Protein AF-A0AAE5IPT1-F1 (afdb_monomer_lite)

Organism: Rhodococcus hoagii (NCBI:txid43767)

Structure (mmCIF, N/CA/C/O backbone):
data_AF-A0AAE5IPT1-F1
#
_entry.id   AF-A0AAE5IPT1-F1
#
loop_
_atom_site.group_PDB
_atom_site.id
_atom_site.type_symbol
_atom_site.label_atom_id
_atom_site.label_alt_id
_atom_site.label_comp_id
_atom_site.label_asym_id
_atom_site.label_entity_id
_atom_site.label_seq_id
_atom_site.pdbx_PDB_ins_code
_atom_site.Cartn_x
_atom_site.Cartn_y
_atom_site.Cartn_z
_atom_site.occupancy
_atom_site.B_iso_or_equiv
_atom_site.auth_seq_id
_atom_site.auth_comp_id
_atom_site.auth_asym_id
_atom_site.auth_atom_id
_atom_site.pdbx_PDB_model_num
ATOM 1 N N . MET A 1 1 ? -2.359 -9.444 67.324 1.00 37.66 1 MET A N 1
ATOM 2 C CA . MET A 1 1 ? -1.789 -9.431 65.962 1.00 37.66 1 MET A CA 1
ATOM 3 C C . MET A 1 1 ? -2.883 -8.996 65.005 1.00 37.66 1 MET A C 1
ATOM 5 O O . MET A 1 1 ? -3.822 -9.753 64.815 1.00 37.66 1 MET A O 1
ATOM 9 N N . ALA A 1 2 ? -2.818 -7.769 64.492 1.00 40.09 2 ALA A N 1
ATOM 10 C CA . ALA A 1 2 ? -3.736 -7.277 63.467 1.00 40.09 2 ALA A CA 1
ATOM 11 C C . ALA A 1 2 ? -2.979 -7.278 62.135 1.00 40.09 2 ALA A C 1
ATOM 13 O O . ALA A 1 2 ? -1.934 -6.637 62.032 1.00 40.09 2 ALA A O 1
ATOM 14 N N . VAL A 1 3 ? -3.458 -8.043 61.156 1.00 41.62 3 VAL A N 1
ATOM 15 C CA . VAL A 1 3 ? -2.887 -8.067 59.805 1.00 41.62 3 VAL A CA 1
ATOM 16 C C . VAL A 1 3 ? -3.661 -7.055 58.967 1.00 41.62 3 VAL A C 1
ATOM 18 O O . VAL A 1 3 ? -4.857 -7.216 58.740 1.00 41.62 3 VAL A O 1
ATOM 21 N N . LEU A 1 4 ? -2.976 -5.990 58.553 1.00 50.88 4 LEU A N 1
ATOM 22 C CA . LEU A 1 4 ? -3.446 -5.033 57.554 1.00 50.88 4 LEU A CA 1
ATOM 23 C C . LEU A 1 4 ? -3.399 -5.706 56.177 1.00 50.88 4 LEU A C 1
ATOM 25 O O . LEU A 1 4 ? -2.324 -6.045 55.688 1.00 50.88 4 LEU A O 1
ATOM 29 N N . GLY A 1 5 ? -4.563 -5.912 55.563 1.00 43.94 5 GLY A N 1
ATOM 30 C CA . GLY A 1 5 ? -4.666 -6.350 54.173 1.00 43.94 5 GLY A CA 1
ATOM 31 C C . GLY A 1 5 ? -4.463 -5.168 53.228 1.00 43.94 5 GLY A C 1
ATOM 32 O O . GLY A 1 5 ? -5.273 -4.244 53.214 1.00 43.94 5 GLY A O 1
ATOM 33 N N . ALA A 1 6 ? -3.388 -5.195 52.442 1.00 57.03 6 ALA A N 1
ATOM 34 C CA . ALA A 1 6 ? -3.183 -4.278 51.328 1.00 57.03 6 ALA A CA 1
ATOM 35 C C . ALA A 1 6 ? -3.984 -4.780 50.115 1.00 57.03 6 ALA A C 1
ATOM 37 O O . ALA A 1 6 ? -3.631 -5.787 49.504 1.00 57.03 6 ALA A O 1
ATOM 38 N N . GLY A 1 7 ? -5.083 -4.099 49.786 1.00 50.75 7 GLY A N 1
ATOM 39 C CA . GLY A 1 7 ? -5.805 -4.312 48.534 1.00 50.75 7 GLY A CA 1
ATOM 40 C C . GLY A 1 7 ? -5.072 -3.618 47.389 1.00 50.75 7 GLY A C 1
ATOM 41 O O . GLY A 1 7 ? -4.941 -2.395 47.393 1.00 50.75 7 GLY A O 1
ATOM 42 N N . ALA A 1 8 ? -4.581 -4.389 46.419 1.00 58.44 8 ALA A N 1
ATOM 43 C CA . ALA A 1 8 ? -4.071 -3.842 45.171 1.00 58.44 8 ALA A CA 1
ATOM 44 C C . ALA A 1 8 ? -5.254 -3.360 44.318 1.00 58.44 8 ALA A C 1
ATOM 46 O O . ALA A 1 8 ? -6.136 -4.142 43.969 1.00 58.44 8 ALA A O 1
ATOM 47 N N . LEU A 1 9 ? -5.276 -2.067 43.995 1.00 55.19 9 LEU A N 1
ATOM 48 C CA . LEU A 1 9 ? -6.173 -1.511 42.987 1.00 55.19 9 LEU A CA 1
ATOM 49 C C . LEU A 1 9 ? -5.665 -1.962 41.615 1.00 55.19 9 LEU A C 1
ATOM 51 O O . LEU A 1 9 ? -4.715 -1.395 41.077 1.00 55.19 9 LEU A O 1
ATOM 55 N N . THR A 1 10 ? -6.275 -3.003 41.055 1.00 66.00 10 THR A N 1
ATOM 56 C CA . THR A 1 10 ? -6.118 -3.336 39.639 1.00 66.00 10 THR A CA 1
ATOM 57 C C . THR A 1 10 ? -6.789 -2.225 38.833 1.00 66.00 10 THR A C 1
ATOM 59 O O . THR A 1 10 ? -8.012 -2.166 38.741 1.00 66.00 10 THR A O 1
ATOM 62 N N . GLY A 1 11 ? -5.998 -1.286 38.317 1.00 55.78 11 GLY A N 1
ATOM 63 C CA . GLY A 1 11 ? -6.494 -0.257 37.409 1.00 55.78 11 GLY A CA 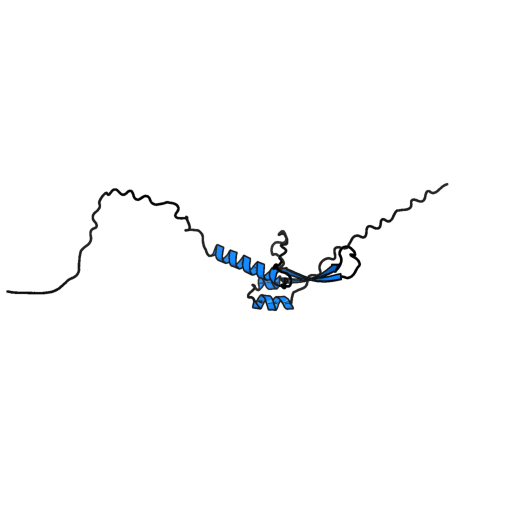1
ATOM 64 C C . GLY A 1 11 ? -6.914 -0.872 36.073 1.00 55.78 11 GLY A C 1
ATOM 65 O O . GLY A 1 11 ? -6.157 -1.647 35.489 1.00 55.78 11 GLY A O 1
ATOM 66 N N . CYS A 1 12 ? -8.096 -0.497 35.576 1.00 56.56 12 CYS A N 1
ATOM 67 C CA . CYS A 1 12 ? -8.508 -0.699 34.186 1.00 56.56 12 CYS A CA 1
ATOM 68 C C . CYS A 1 12 ? -7.655 0.191 33.272 1.00 56.56 12 CYS A C 1
ATOM 70 O O . CYS A 1 12 ? -8.068 1.271 32.865 1.00 56.56 12 CYS A O 1
ATOM 72 N N . GLY A 1 13 ? -6.432 -0.243 32.996 1.00 54.59 13 GLY A N 1
ATOM 73 C CA . GLY A 1 13 ? -5.627 0.245 31.886 1.00 54.59 13 GLY A CA 1
ATOM 74 C C . GLY A 1 13 ? -5.494 -0.891 30.890 1.00 54.59 13 GLY A C 1
ATOM 75 O O . GLY A 1 13 ? -4.504 -1.617 30.926 1.00 54.59 13 GLY A O 1
ATOM 76 N N . GLY A 1 14 ? -6.516 -1.096 30.058 1.00 49.47 14 GLY A N 1
ATOM 77 C CA . GLY A 1 14 ? -6.402 -1.995 28.917 1.00 49.47 14 GLY A CA 1
ATOM 78 C C . GLY A 1 14 ? -5.331 -1.441 27.988 1.00 49.47 14 GLY A C 1
ATOM 79 O O . GLY A 1 14 ? -5.520 -0.394 27.375 1.00 49.47 14 GLY A O 1
ATOM 80 N N . ALA A 1 15 ? -4.179 -2.103 27.922 1.00 55.97 15 ALA A N 1
ATOM 81 C CA . ALA A 1 15 ? -3.250 -1.866 26.835 1.00 55.97 15 ALA A CA 1
ATOM 82 C C . ALA A 1 15 ? -3.955 -2.330 25.558 1.00 55.97 15 ALA A C 1
ATOM 84 O O . ALA A 1 15 ? -4.258 -3.516 25.429 1.00 55.97 15 ALA A O 1
ATOM 85 N N . VAL A 1 16 ? -4.235 -1.408 24.634 1.00 54.09 16 VAL A N 1
ATOM 86 C CA . VAL A 1 16 ? -4.580 -1.813 23.272 1.00 54.09 16 VAL A CA 1
ATOM 87 C C . VAL A 1 16 ? -3.345 -2.535 22.743 1.00 54.09 16 VAL A C 1
ATOM 89 O O . VAL A 1 16 ? -2.255 -1.958 22.677 1.00 54.09 16 VAL A O 1
ATOM 92 N N . ALA A 1 17 ? -3.462 -3.834 22.483 1.00 51.34 17 ALA A N 1
ATOM 93 C CA . ALA A 1 17 ? -2.416 -4.532 21.766 1.00 51.34 17 ALA A CA 1
ATOM 94 C C . ALA A 1 17 ? -2.331 -3.854 20.396 1.00 51.34 17 ALA A C 1
ATOM 96 O O . ALA A 1 17 ? -3.307 -3.829 19.651 1.00 51.34 17 ALA A O 1
ATOM 97 N N . ALA A 1 18 ? -1.193 -3.233 20.088 1.00 56.06 18 ALA A N 1
ATOM 98 C CA . ALA A 1 18 ? -0.905 -2.872 18.714 1.00 56.06 18 ALA A CA 1
ATOM 99 C C . ALA A 1 18 ? -0.692 -4.194 17.979 1.00 56.06 18 ALA A C 1
ATOM 101 O O . ALA A 1 18 ? 0.407 -4.756 18.013 1.00 56.06 18 ALA A O 1
ATOM 102 N N . ASP A 1 19 ? -1.766 -4.730 17.402 1.00 62.66 19 ASP A N 1
ATOM 103 C CA . ASP A 1 19 ? -1.674 -5.929 16.592 1.00 62.66 19 ASP A CA 1
ATOM 104 C C . ASP A 1 19 ? -0.647 -5.675 15.497 1.00 62.66 19 ASP A C 1
ATOM 106 O O . ASP A 1 19 ? -0.683 -4.694 14.746 1.00 62.66 19 ASP A O 1
ATOM 110 N N . THR A 1 20 ? 0.363 -6.537 15.478 1.00 80.88 20 THR A N 1
ATOM 111 C CA . THR A 1 20 ? 1.405 -6.449 14.470 1.00 80.88 20 THR A CA 1
ATOM 112 C C . THR A 1 20 ? 0.755 -6.787 13.137 1.00 80.88 20 THR A C 1
ATOM 114 O O . THR A 1 20 ? 0.257 -7.894 12.953 1.00 80.88 20 THR A O 1
ATOM 117 N N . VAL A 1 21 ? 0.748 -5.828 12.211 1.00 92.19 21 VAL A N 1
ATOM 118 C CA . VAL A 1 21 ? 0.136 -5.990 10.887 1.00 92.19 21 VAL A CA 1
ATOM 119 C C . VAL A 1 21 ? 0.701 -7.235 10.191 1.00 92.19 21 VAL A C 1
ATOM 121 O O . VAL A 1 21 ? 1.914 -7.350 9.987 1.00 92.19 21 VAL A O 1
ATOM 124 N N . ALA A 1 22 ? -0.180 -8.166 9.822 1.00 94.25 22 ALA A N 1
ATOM 125 C CA . ALA A 1 22 ? 0.183 -9.453 9.237 1.00 94.25 22 ALA A CA 1
ATOM 126 C C . ALA A 1 22 ? 0.426 -9.340 7.721 1.00 94.25 22 ALA A C 1
ATOM 128 O O . ALA A 1 22 ? -0.452 -9.610 6.905 1.00 94.25 22 ALA A O 1
ATOM 129 N N . TRP A 1 23 ? 1.641 -8.953 7.337 1.00 95.44 23 TRP A N 1
ATOM 130 C CA . TRP A 1 23 ? 2.031 -8.771 5.935 1.00 95.44 23 TRP A CA 1
ATOM 131 C C . TRP A 1 23 ? 2.207 -10.086 5.171 1.00 95.44 23 TRP A C 1
ATOM 133 O O . TRP A 1 23 ? 2.935 -10.968 5.620 1.00 95.44 23 TRP A O 1
ATOM 143 N N . GLN A 1 24 ? 1.620 -10.168 3.977 1.00 95.94 24 GLN A N 1
ATOM 144 C CA . GLN A 1 24 ? 1.684 -11.308 3.056 1.00 95.94 24 GLN A CA 1
ATOM 145 C C . GLN A 1 24 ? 2.057 -10.847 1.634 1.00 95.94 24 GLN A C 1
ATOM 147 O O . GLN A 1 24 ? 1.942 -9.657 1.333 1.00 95.94 24 GLN A O 1
ATOM 152 N N . PRO A 1 25 ? 2.486 -11.742 0.726 1.00 95.56 25 PRO A N 1
ATOM 153 C CA . PRO A 1 25 ? 2.628 -11.409 -0.694 1.00 95.56 25 PRO A CA 1
ATOM 154 C C . PRO A 1 25 ? 1.300 -10.949 -1.327 1.00 95.56 25 PRO A C 1
ATOM 156 O O . PRO A 1 25 ? 0.245 -11.515 -1.041 1.00 95.56 25 PRO A O 1
ATOM 159 N N . CYS A 1 26 ? 1.340 -9.950 -2.216 1.00 94.00 26 CYS A N 1
ATOM 160 C CA . CYS A 1 26 ? 0.149 -9.446 -2.917 1.00 94.00 26 CYS A CA 1
ATOM 161 C C . CYS A 1 26 ? -0.094 -10.158 -4.262 1.00 94.00 26 CYS A C 1
ATOM 163 O O . CYS A 1 26 ? 0.272 -9.620 -5.305 1.00 94.00 26 CYS A O 1
ATOM 165 N N . ALA A 1 27 ? -0.712 -11.340 -4.287 1.00 87.38 27 ALA A N 1
ATOM 166 C CA . ALA A 1 27 ? -0.902 -12.068 -5.551 1.00 87.38 27 ALA A CA 1
ATOM 167 C C . ALA A 1 27 ? -1.794 -11.322 -6.571 1.00 87.38 27 ALA A C 1
ATOM 169 O O . ALA A 1 27 ? -1.479 -11.288 -7.759 1.00 87.38 27 ALA A O 1
ATOM 170 N N . ASP A 1 28 ? -2.883 -10.701 -6.110 1.00 87.88 28 ASP A N 1
ATOM 171 C CA . ASP A 1 28 ? -3.833 -9.950 -6.942 1.00 87.88 28 ASP A CA 1
ATOM 172 C C . ASP A 1 28 ? -3.226 -8.645 -7.478 1.00 87.88 28 ASP A C 1
ATOM 174 O O . ASP A 1 28 ? -3.329 -8.330 -8.664 1.00 87.88 28 ASP A O 1
ATOM 178 N N . LEU A 1 29 ? -2.556 -7.898 -6.601 1.00 94.38 29 LEU A N 1
ATOM 179 C CA . LEU A 1 29 ? -2.001 -6.594 -6.932 1.00 94.38 29 LEU A CA 1
ATOM 180 C C . LEU A 1 29 ? -0.716 -6.706 -7.756 1.00 94.38 29 LEU A C 1
ATOM 182 O O . LEU A 1 29 ? -0.480 -5.837 -8.590 1.00 94.38 29 LEU A O 1
ATOM 186 N N . ALA A 1 30 ? 0.097 -7.750 -7.546 1.00 94.50 30 ALA A N 1
ATOM 187 C CA . ALA A 1 30 ? 1.347 -7.962 -8.277 1.00 94.50 30 ALA A CA 1
ATOM 188 C C . ALA A 1 30 ? 1.109 -8.024 -9.790 1.00 94.50 30 ALA A C 1
ATOM 190 O O . ALA A 1 30 ? 1.729 -7.264 -10.526 1.00 94.50 30 ALA A O 1
ATOM 191 N N . ALA A 1 31 ? 0.155 -8.846 -10.241 1.00 92.75 31 ALA A N 1
ATOM 192 C CA . ALA A 1 31 ? -0.191 -8.946 -11.659 1.00 92.75 31 ALA A CA 1
ATOM 193 C C . ALA A 1 31 ? -0.631 -7.589 -12.236 1.00 92.75 31 ALA A C 1
ATOM 195 O O . ALA A 1 31 ? -0.126 -7.158 -13.270 1.00 92.75 31 ALA A O 1
ATOM 196 N N . TYR A 1 32 ? -1.502 -6.874 -11.516 1.00 93.06 32 TYR A N 1
ATOM 197 C CA . TYR A 1 32 ? -1.981 -5.558 -11.934 1.00 93.06 32 TYR A CA 1
ATOM 198 C C . TYR A 1 32 ? -0.845 -4.536 -12.093 1.00 93.06 32 TYR A C 1
ATOM 200 O O . TYR A 1 32 ? -0.783 -3.828 -13.097 1.00 93.06 32 TYR A O 1
ATOM 208 N N . VAL A 1 33 ? 0.077 -4.445 -11.129 1.00 94.44 33 VAL A N 1
ATOM 209 C CA . VAL A 1 33 ? 1.172 -3.465 -11.217 1.00 94.44 33 VAL A CA 1
ATOM 210 C C . VAL A 1 33 ? 2.237 -3.864 -12.241 1.00 94.44 33 VAL A C 1
ATOM 212 O O . VAL A 1 33 ? 2.856 -2.980 -12.835 1.00 94.44 33 VAL A O 1
ATOM 215 N N . THR A 1 34 ? 2.424 -5.162 -12.498 1.00 94.12 34 THR A N 1
ATOM 216 C CA . THR A 1 34 ? 3.267 -5.650 -13.598 1.00 94.12 34 THR A CA 1
ATOM 217 C C . THR A 1 34 ? 2.715 -5.200 -14.950 1.00 94.12 34 THR A C 1
ATOM 219 O O . THR A 1 34 ? 3.481 -4.681 -15.763 1.00 94.12 34 THR A O 1
ATOM 222 N N . ASP A 1 35 ? 1.400 -5.292 -15.170 1.00 92.50 35 ASP A N 1
ATOM 223 C CA . ASP A 1 35 ? 0.756 -4.816 -16.406 1.00 92.50 35 ASP A CA 1
ATOM 224 C C . ASP A 1 35 ? 0.904 -3.296 -16.600 1.00 92.50 35 ASP A C 1
ATOM 226 O O . ASP A 1 35 ? 0.989 -2.806 -17.728 1.00 92.50 35 ASP A O 1
ATOM 230 N N . LEU A 1 36 ? 1.008 -2.537 -15.504 1.00 89.62 36 LEU A N 1
ATOM 231 C CA . LEU A 1 36 ? 1.311 -1.100 -15.520 1.00 89.62 36 LEU A CA 1
ATOM 232 C C . LEU A 1 36 ? 2.801 -0.780 -15.754 1.00 89.62 36 LEU A C 1
ATOM 234 O O . LEU A 1 36 ? 3.183 0.393 -15.768 1.00 89.62 36 LEU A O 1
ATOM 238 N N . GLY A 1 37 ? 3.650 -1.794 -15.936 1.00 92.25 37 GLY A N 1
ATOM 239 C CA . GLY A 1 37 ? 5.078 -1.637 -16.208 1.00 92.25 37 GLY A CA 1
ATOM 240 C C . GLY A 1 37 ? 5.923 -1.319 -14.973 1.00 92.25 37 GLY A C 1
ATOM 241 O O . GLY A 1 37 ? 6.994 -0.721 -15.103 1.00 92.25 37 GLY A O 1
ATOM 242 N N . VAL A 1 38 ? 5.458 -1.676 -13.772 1.00 94.31 38 VAL A N 1
ATOM 243 C CA . VAL A 1 38 ? 6.285 -1.590 -12.561 1.00 94.31 38 VAL A CA 1
ATOM 244 C C . VAL A 1 38 ? 7.423 -2.615 -12.633 1.00 94.31 38 VAL A C 1
ATOM 246 O O . VAL A 1 38 ? 7.228 -3.757 -13.035 1.00 94.31 38 VAL A O 1
ATOM 249 N N . ASP A 1 39 ? 8.621 -2.184 -12.233 1.00 93.38 39 ASP A N 1
ATOM 250 C CA . ASP A 1 39 ? 9.837 -3.003 -12.196 1.00 93.38 39 ASP A CA 1
ATOM 251 C C . ASP A 1 39 ? 9.665 -4.265 -11.331 1.00 93.38 39 ASP A C 1
ATOM 253 O O . ASP A 1 39 ? 9.157 -4.187 -10.212 1.00 93.38 39 ASP A O 1
ATOM 257 N N . GLU A 1 40 ? 10.130 -5.415 -11.822 1.00 93.19 40 GLU A N 1
ATOM 258 C CA . GLU A 1 40 ? 10.002 -6.717 -11.149 1.00 93.19 40 GLU A CA 1
ATOM 259 C C . GLU A 1 40 ? 10.575 -6.700 -9.721 1.00 93.19 40 GLU A C 1
ATOM 261 O O . GLU A 1 40 ? 9.922 -7.157 -8.787 1.00 93.19 40 GLU A O 1
ATOM 266 N N . GLY A 1 41 ? 11.713 -6.034 -9.493 1.00 93.50 41 GLY A N 1
ATOM 267 C CA . GLY A 1 41 ? 12.306 -5.920 -8.157 1.00 93.50 41 GLY A CA 1
ATOM 268 C C . GLY A 1 41 ? 11.509 -5.029 -7.191 1.00 93.50 41 GLY A C 1
ATOM 269 O O . GLY A 1 41 ? 11.765 -5.019 -5.980 1.00 93.50 41 GLY A O 1
ATOM 270 N N . VAL A 1 42 ? 10.555 -4.239 -7.691 1.00 94.88 42 VAL A N 1
ATOM 271 C CA . VAL A 1 42 ? 9.543 -3.549 -6.874 1.00 94.88 42 VAL A CA 1
ATOM 272 C C . VAL A 1 42 ? 8.380 -4.492 -6.574 1.00 94.88 42 VAL A C 1
ATOM 274 O O . VAL A 1 42 ? 7.916 -4.513 -5.433 1.00 94.88 42 VAL A O 1
ATOM 277 N N . VAL A 1 43 ? 7.950 -5.287 -7.556 1.00 95.75 43 VAL A N 1
ATOM 278 C CA . VAL A 1 43 ? 6.875 -6.282 -7.407 1.00 95.75 43 VAL A CA 1
ATOM 279 C C . VAL A 1 43 ? 7.252 -7.366 -6.392 1.00 95.75 43 VAL A C 1
ATOM 281 O O . VAL A 1 43 ? 6.459 -7.653 -5.501 1.00 95.75 43 VAL A O 1
ATOM 284 N N . ASP A 1 44 ? 8.485 -7.872 -6.417 1.00 95.50 44 ASP A N 1
ATOM 285 C CA . ASP A 1 44 ? 8.973 -8.903 -5.483 1.00 95.50 44 ASP A CA 1
ATOM 286 C C . ASP A 1 44 ? 8.953 -8.470 -4.009 1.00 95.50 44 ASP A C 1
ATOM 288 O O . ASP A 1 44 ? 8.903 -9.291 -3.092 1.00 95.50 44 ASP A O 1
ATOM 292 N N . ARG A 1 45 ? 9.007 -7.158 -3.760 1.00 95.50 45 ARG A N 1
ATOM 293 C CA . ARG A 1 45 ? 8.984 -6.565 -2.413 1.00 95.50 45 ARG A CA 1
ATOM 294 C C . ARG A 1 45 ? 7.608 -6.035 -2.024 1.00 95.50 45 ARG A C 1
ATOM 296 O O . ARG A 1 45 ? 7.478 -5.430 -0.954 1.00 95.50 45 ARG A O 1
ATOM 303 N N . LEU A 1 46 ? 6.607 -6.220 -2.882 1.00 97.31 46 LEU A N 1
ATOM 304 C CA . LEU A 1 46 ? 5.238 -5.791 -2.653 1.00 97.31 46 LEU A CA 1
ATOM 305 C C . LEU A 1 46 ? 4.553 -6.734 -1.656 1.00 97.31 46 LEU A C 1
ATOM 307 O O . LEU A 1 46 ? 4.457 -7.943 -1.862 1.00 97.31 46 LEU A O 1
ATOM 311 N N . GLN A 1 47 ? 4.064 -6.161 -0.563 1.00 97.38 47 GLN A N 1
ATOM 312 C CA . GLN A 1 47 ? 3.360 -6.868 0.498 1.00 97.38 47 GLN A CA 1
ATOM 313 C C . GLN A 1 47 ? 2.010 -6.220 0.767 1.00 97.38 47 GLN A C 1
ATOM 315 O O . GLN A 1 47 ? 1.876 -4.999 0.691 1.00 97.38 47 GLN A O 1
ATOM 320 N N . CYS A 1 48 ? 1.028 -7.043 1.110 1.00 97.12 48 CYS A N 1
ATOM 321 C CA . CYS A 1 48 ? -0.342 -6.660 1.408 1.00 97.12 48 CYS A CA 1
ATOM 322 C C . CYS A 1 48 ? -0.690 -7.082 2.826 1.00 97.12 48 CYS A C 1
ATOM 324 O O . CYS A 1 48 ? -0.127 -8.040 3.357 1.00 97.12 48 CYS A O 1
ATOM 326 N N . ALA A 1 49 ? -1.621 -6.363 3.429 1.00 96.06 49 ALA A N 1
ATOM 327 C CA . ALA A 1 49 ? -2.208 -6.721 4.706 1.00 96.06 49 ALA A CA 1
ATOM 328 C C . ALA A 1 49 ? -3.624 -6.157 4.797 1.00 96.06 49 ALA A C 1
ATOM 330 O O . ALA A 1 49 ? -3.988 -5.259 4.036 1.00 96.06 49 ALA A O 1
ATOM 331 N N . SER A 1 50 ? -4.371 -6.650 5.773 1.00 94.94 50 SER A N 1
ATOM 332 C CA . SER A 1 50 ? -5.645 -6.082 6.193 1.00 94.94 50 SER A CA 1
ATOM 333 C C . SER A 1 50 ? -5.536 -5.652 7.652 1.00 94.94 50 SER A C 1
ATOM 335 O O . SER A 1 50 ? -4.841 -6.301 8.439 1.00 94.94 50 SER A O 1
ATOM 337 N N . VAL A 1 51 ? -6.173 -4.536 7.996 1.00 94.75 51 VAL A N 1
ATOM 338 C CA . VAL A 1 51 ? -6.242 -4.019 9.369 1.00 94.75 51 VAL A CA 1
ATOM 339 C C . VAL A 1 51 ? -7.677 -3.635 9.676 1.00 94.75 51 VAL A C 1
ATOM 341 O O . VAL A 1 51 ? -8.261 -2.830 8.953 1.00 94.75 51 VAL A O 1
ATOM 344 N N . ASP A 1 52 ? -8.217 -4.171 10.763 1.00 95.25 52 ASP A N 1
ATOM 345 C CA . ASP A 1 52 ? -9.514 -3.755 11.278 1.00 95.25 52 ASP A CA 1
ATOM 346 C C . ASP A 1 52 ? -9.379 -2.446 12.053 1.00 95.25 52 ASP A C 1
ATOM 348 O O . ASP A 1 52 ? -8.517 -2.295 12.921 1.00 95.25 52 ASP A O 1
ATOM 352 N N . VAL A 1 53 ? -10.247 -1.491 11.739 1.00 95.38 53 VAL A N 1
ATOM 353 C CA . VAL A 1 53 ? -10.358 -0.221 12.462 1.00 95.38 53 VAL A CA 1
ATOM 354 C C . VAL A 1 53 ? -11.797 -0.012 12.912 1.00 95.38 53 VAL A C 1
ATOM 356 O O . VAL A 1 53 ? -12.719 -0.455 12.219 1.00 95.38 53 VAL A O 1
ATOM 359 N N . PRO A 1 54 ? -12.032 0.660 14.048 1.00 96.38 54 PRO A N 1
ATOM 360 C CA . PRO A 1 54 ? -13.387 0.961 14.473 1.00 96.38 54 PRO A CA 1
ATOM 361 C C . PRO A 1 54 ? -14.066 1.876 13.449 1.00 96.38 54 PRO A C 1
ATOM 363 O O . PRO A 1 54 ? -13.475 2.824 12.927 1.00 96.38 54 PRO A O 1
ATOM 366 N N . LEU A 1 55 ? -15.327 1.572 13.153 1.00 97.19 55 LEU A N 1
ATOM 367 C CA . LEU A 1 55 ? -16.181 2.417 12.325 1.00 97.19 55 LEU A CA 1
ATOM 368 C C . LEU A 1 55 ? -16.494 3.738 13.039 1.00 97.19 55 LEU A C 1
ATOM 370 O O . LEU A 1 55 ? -16.610 4.775 12.388 1.00 97.19 55 LEU A O 1
ATOM 374 N N . ASP A 1 56 ? -16.639 3.677 14.363 1.00 97.12 56 ASP A N 1
ATOM 375 C CA . ASP A 1 56 ? -16.829 4.818 15.249 1.00 97.12 56 ASP A CA 1
ATOM 376 C C . ASP A 1 56 ? -15.694 4.845 16.277 1.00 97.12 56 ASP A C 1
ATOM 378 O O . ASP A 1 56 ? -15.565 3.942 17.096 1.00 97.12 56 ASP A O 1
ATOM 382 N N . TYR A 1 57 ? -14.847 5.869 16.222 1.00 95.00 57 TYR A N 1
ATOM 383 C CA . TYR A 1 57 ? -13.702 5.983 17.127 1.00 95.00 57 TYR A CA 1
ATOM 384 C C . TYR A 1 57 ? -14.099 6.398 18.554 1.00 95.00 57 TYR A C 1
ATOM 386 O O . TYR A 1 57 ? -13.282 6.221 19.460 1.00 95.00 57 TYR A O 1
ATOM 394 N N . ASP A 1 58 ? -15.320 6.908 18.766 1.00 97.56 58 ASP A N 1
ATOM 395 C CA . ASP A 1 58 ? -15.856 7.178 20.108 1.00 97.56 58 ASP A CA 1
ATOM 396 C C . ASP A 1 58 ? -16.344 5.884 20.799 1.00 97.56 58 ASP A C 1
ATOM 398 O O . ASP A 1 58 ? -16.446 5.842 22.027 1.00 97.56 58 ASP A O 1
ATOM 402 N N . ASP A 1 59 ? -16.583 4.816 20.025 1.00 96.25 59 ASP A N 1
ATOM 403 C CA . ASP A 1 59 ? -16.901 3.458 20.490 1.00 96.25 59 ASP A CA 1
ATOM 404 C C . ASP A 1 59 ? -15.914 2.427 19.891 1.00 96.25 59 ASP A C 1
ATOM 406 O O . ASP A 1 59 ? -16.256 1.681 18.966 1.00 96.25 59 ASP A O 1
ATOM 410 N N . PRO A 1 60 ? -14.661 2.370 20.388 1.00 94.38 60 PRO A N 1
ATOM 411 C CA . PRO A 1 60 ? -13.597 1.561 19.789 1.00 94.38 60 PRO A CA 1
ATOM 412 C C . PRO A 1 60 ? -13.827 0.045 19.886 1.00 94.38 60 PRO A C 1
ATOM 414 O O . PRO A 1 60 ? -13.172 -0.709 19.169 1.00 94.38 60 PRO A O 1
ATOM 417 N N . GLU A 1 61 ? -14.738 -0.406 20.755 1.00 95.19 61 GLU A N 1
ATOM 418 C CA . GLU A 1 61 ? -15.147 -1.814 20.878 1.00 95.19 61 GLU A CA 1
ATOM 419 C C . GLU A 1 61 ? -16.370 -2.156 20.004 1.00 95.19 61 GLU A C 1
ATOM 421 O O . GLU A 1 61 ? -16.830 -3.301 19.985 1.00 95.19 61 GLU A O 1
ATOM 426 N N . GLY A 1 62 ? -16.906 -1.168 19.280 1.00 95.38 62 GLY A N 1
ATOM 427 C CA . GLY A 1 62 ? -18.060 -1.302 18.405 1.00 95.38 62 GLY A CA 1
ATOM 428 C C . GLY A 1 62 ? -17.757 -2.017 17.083 1.00 95.38 62 GLY A C 1
ATOM 429 O O . GLY A 1 62 ? -16.883 -2.874 16.957 1.00 95.38 62 GLY A O 1
ATOM 430 N N . ARG A 1 63 ? -18.529 -1.687 16.040 1.00 97.12 63 ARG A N 1
ATOM 431 C CA . ARG A 1 63 ? -18.340 -2.292 14.708 1.00 97.12 63 ARG A CA 1
ATOM 432 C C . ARG A 1 63 ? -17.010 -1.857 14.101 1.00 97.12 63 ARG A C 1
ATOM 434 O O . ARG A 1 63 ? -16.692 -0.673 14.134 1.00 97.12 63 ARG A O 1
ATOM 441 N N . THR A 1 64 ? -16.315 -2.776 13.442 1.00 97.38 64 THR A N 1
ATOM 442 C CA . THR A 1 64 ? -15.094 -2.489 12.685 1.00 97.38 64 THR A CA 1
ATOM 443 C C . THR A 1 64 ? -15.334 -2.493 11.176 1.00 97.38 64 THR A C 1
ATOM 445 O O . THR A 1 64 ? -16.333 -3.022 10.675 1.00 97.38 64 THR A O 1
ATOM 448 N N . ILE A 1 65 ? -14.411 -1.870 10.450 1.00 96.62 65 ILE A N 1
ATOM 449 C CA . ILE A 1 65 ? -14.245 -1.984 9.002 1.00 96.62 65 ILE A CA 1
ATOM 450 C C . ILE A 1 65 ? -12.821 -2.441 8.697 1.00 96.62 65 ILE A C 1
ATOM 452 O O . ILE A 1 65 ? -11.885 -2.074 9.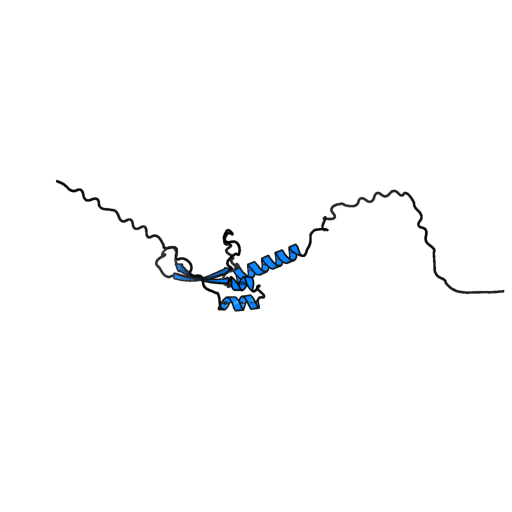405 1.00 96.62 65 ILE A O 1
ATOM 456 N N . GLU A 1 66 ? -12.658 -3.190 7.611 1.00 95.31 66 GLU A N 1
ATOM 457 C CA . GLU A 1 66 ? -11.346 -3.649 7.165 1.00 95.31 66 GLU A CA 1
ATOM 458 C C . GLU A 1 66 ? -10.708 -2.621 6.217 1.00 95.31 66 GLU A C 1
ATOM 460 O O . GLU A 1 66 ? -11.308 -2.206 5.219 1.00 95.31 66 GLU A O 1
ATOM 465 N N . LEU A 1 67 ? -9.468 -2.226 6.505 1.00 94.50 67 LEU A N 1
ATOM 466 C CA . LEU A 1 67 ? -8.626 -1.433 5.616 1.00 94.50 67 LEU A CA 1
ATOM 467 C C . LEU A 1 67 ? -7.611 -2.334 4.912 1.00 94.50 67 LEU A C 1
ATOM 469 O O . LEU A 1 67 ? -6.732 -2.916 5.550 1.00 94.50 67 LEU A O 1
ATOM 473 N N . ALA A 1 68 ? -7.684 -2.385 3.583 1.00 95.38 68 ALA A N 1
ATOM 474 C CA . ALA A 1 68 ? -6.683 -3.052 2.762 1.00 95.38 68 ALA A CA 1
ATOM 475 C C . ALA A 1 68 ? -5.441 -2.162 2.594 1.00 95.38 68 ALA A C 1
ATOM 477 O O . ALA A 1 68 ? -5.515 -1.047 2.071 1.00 95.38 68 ALA A O 1
ATOM 478 N N . LEU A 1 69 ? -4.285 -2.678 2.999 1.00 95.69 69 LEU A N 1
ATOM 479 C CA . LEU A 1 69 ? -2.994 -2.005 2.931 1.00 95.69 69 LEU A CA 1
ATOM 480 C C . LEU A 1 69 ? -2.074 -2.694 1.926 1.00 95.69 69 LEU A C 1
ATOM 482 O O . LEU A 1 69 ? -2.108 -3.912 1.742 1.00 95.69 69 LEU A O 1
ATOM 486 N N . SER A 1 70 ? -1.184 -1.909 1.331 1.00 97.00 70 SER A N 1
ATOM 487 C CA . SER A 1 70 ? -0.037 -2.406 0.582 1.00 97.00 70 SER A CA 1
ATOM 488 C C . SER A 1 70 ? 1.214 -1.608 0.942 1.00 97.00 70 SER A C 1
ATOM 490 O O . SER A 1 70 ? 1.150 -0.440 1.335 1.00 97.00 70 SER A O 1
ATOM 492 N N . ARG A 1 71 ? 2.377 -2.239 0.806 1.00 96.44 71 ARG A N 1
ATOM 493 C CA . ARG A 1 71 ? 3.679 -1.584 0.931 1.00 96.44 71 ARG A CA 1
ATOM 494 C C . ARG A 1 71 ? 4.687 -2.227 0.002 1.00 96.44 71 ARG A C 1
ATOM 496 O O . ARG A 1 71 ? 4.608 -3.417 -0.275 1.00 96.44 71 ARG A O 1
ATOM 503 N N . VAL A 1 72 ? 5.693 -1.460 -0.390 1.00 96.62 72 VAL A N 1
ATOM 504 C CA . VAL A 1 72 ? 6.925 -2.015 -0.950 1.00 96.62 72 VAL A CA 1
ATOM 505 C C . VAL A 1 72 ? 7.994 -1.901 0.123 1.00 96.62 72 VAL A C 1
ATOM 507 O O . VAL A 1 72 ? 8.289 -0.799 0.587 1.00 96.62 72 VAL A O 1
ATOM 510 N N . VAL A 1 73 ? 8.560 -3.031 0.540 1.00 96.00 73 VAL A N 1
ATOM 511 C CA . VAL A 1 73 ? 9.594 -3.044 1.583 1.00 96.00 73 VAL A CA 1
ATOM 512 C C . VAL A 1 73 ? 10.837 -2.316 1.072 1.00 96.00 73 VAL A C 1
ATOM 514 O O . VAL A 1 73 ? 11.388 -2.672 0.030 1.00 96.00 73 VAL A O 1
ATOM 517 N N . GLY A 1 74 ? 11.268 -1.273 1.785 1.00 93.00 74 GLY A N 1
ATOM 518 C CA . GLY A 1 74 ? 12.465 -0.502 1.448 1.00 93.00 74 GLY A CA 1
ATOM 519 C C . GLY A 1 74 ? 13.732 -1.362 1.449 1.00 93.00 74 GLY A C 1
ATOM 520 O O . GLY A 1 74 ? 13.803 -2.386 2.119 1.00 93.00 74 GLY A O 1
ATOM 521 N N . THR A 1 75 ? 14.743 -0.953 0.683 1.00 91.56 75 THR A N 1
ATOM 522 C CA . THR A 1 75 ? 16.054 -1.629 0.681 1.00 91.56 75 THR A CA 1
ATOM 523 C C . THR A 1 75 ? 16.936 -1.212 1.855 1.00 91.56 75 THR A C 1
ATOM 525 O O . THR A 1 75 ? 17.855 -1.939 2.212 1.00 91.56 75 THR A O 1
ATOM 528 N N . ASP A 1 76 ? 16.679 -0.034 2.426 1.00 93.94 76 ASP A N 1
ATOM 529 C CA . ASP A 1 76 ? 17.356 0.472 3.616 1.00 93.94 76 ASP A CA 1
ATOM 530 C C . ASP A 1 76 ? 16.417 0.331 4.825 1.00 93.94 76 ASP A C 1
ATOM 532 O O . ASP A 1 76 ? 15.393 1.020 4.871 1.00 93.94 76 ASP A O 1
ATOM 536 N N . PRO A 1 77 ? 16.727 -0.545 5.798 1.00 89.06 77 PRO A N 1
ATOM 537 C CA . PRO A 1 77 ? 15.895 -0.732 6.983 1.00 89.06 77 PRO A CA 1
ATOM 538 C C . PRO A 1 77 ? 15.893 0.482 7.925 1.00 89.06 77 PRO A C 1
ATOM 540 O O . PRO A 1 77 ? 15.029 0.555 8.795 1.00 89.06 77 PRO A O 1
ATOM 543 N N . ALA A 1 78 ? 16.832 1.425 7.778 1.00 94.38 78 ALA A N 1
ATOM 544 C CA . ALA A 1 78 ? 16.868 2.660 8.562 1.00 94.38 78 ALA A CA 1
ATOM 545 C C . ALA A 1 78 ? 16.015 3.788 7.952 1.00 94.38 78 ALA A C 1
ATOM 547 O O . ALA A 1 78 ? 15.796 4.813 8.602 1.00 94.38 78 ALA A O 1
ATOM 548 N N . ALA A 1 79 ? 15.534 3.627 6.715 1.00 93.31 79 ALA A N 1
ATOM 549 C CA . ALA A 1 79 ? 14.726 4.642 6.057 1.00 93.31 79 ALA A CA 1
ATOM 550 C C . ALA A 1 79 ? 13.329 4.761 6.703 1.00 93.31 79 ALA A C 1
ATOM 552 O O . ALA A 1 79 ? 12.716 3.749 7.057 1.00 93.31 79 ALA A O 1
ATOM 553 N N . PRO A 1 80 ? 12.778 5.985 6.827 1.00 92.69 80 PRO A N 1
ATOM 554 C CA . PRO A 1 80 ? 11.429 6.173 7.341 1.00 92.69 80 PRO A CA 1
ATOM 555 C C . PRO A 1 80 ? 10.382 5.609 6.373 1.00 92.69 80 PRO A C 1
ATOM 557 O O . PRO A 1 80 ? 10.582 5.558 5.158 1.00 92.69 80 PRO A O 1
ATOM 560 N N . THR A 1 81 ? 9.221 5.236 6.912 1.00 93.19 81 THR A N 1
ATOM 561 C CA . THR A 1 81 ? 8.067 4.850 6.091 1.00 93.19 81 THR A CA 1
ATOM 562 C C . THR A 1 81 ? 7.406 6.092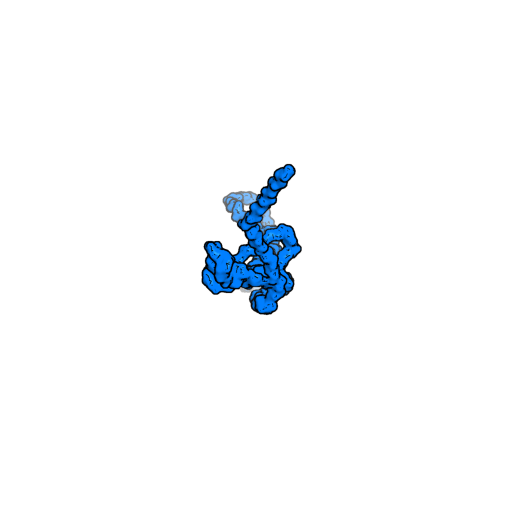 5.504 1.00 93.19 81 THR A C 1
ATOM 564 O O . THR A 1 81 ? 7.111 7.044 6.224 1.00 93.19 81 THR A O 1
ATOM 567 N N . LEU A 1 82 ? 7.136 6.065 4.199 1.00 93.88 82 LEU A N 1
ATOM 568 C CA . LEU A 1 82 ? 6.330 7.072 3.519 1.00 93.88 82 LEU A CA 1
ATOM 569 C C . LEU A 1 82 ? 4.943 6.499 3.239 1.00 93.88 82 LEU A C 1
ATOM 571 O O . LEU A 1 82 ? 4.811 5.528 2.495 1.00 93.88 82 LEU A O 1
ATOM 575 N N . PHE A 1 83 ? 3.919 7.128 3.808 1.00 94.31 83 PHE A N 1
ATOM 576 C CA . PHE A 1 83 ? 2.537 6.837 3.459 1.00 94.31 83 PHE A CA 1
ATOM 577 C C . PHE A 1 83 ? 2.113 7.695 2.268 1.00 94.31 83 PHE A C 1
ATOM 579 O O . PHE A 1 83 ? 2.398 8.893 2.225 1.00 94.31 83 PHE A O 1
ATOM 586 N N . VAL A 1 84 ? 1.433 7.082 1.304 1.00 94.06 84 VAL A N 1
ATOM 587 C CA . VAL A 1 84 ? 0.933 7.757 0.105 1.00 94.06 84 VAL A CA 1
ATOM 588 C C . VAL A 1 84 ? -0.572 7.559 0.002 1.00 94.06 84 VAL A C 1
ATOM 590 O O . VAL A 1 84 ? -1.094 6.502 0.340 1.00 94.06 84 VAL A O 1
ATOM 593 N N . ASN A 1 85 ? -1.267 8.593 -0.457 1.00 93.00 85 ASN A N 1
ATOM 594 C CA . ASN A 1 85 ? -2.699 8.569 -0.715 1.00 93.00 85 ASN A CA 1
ATOM 595 C C . ASN A 1 85 ? -2.926 9.212 -2.091 1.00 93.00 85 ASN A C 1
ATOM 597 O O . ASN A 1 85 ? -2.446 10.335 -2.284 1.00 93.00 85 ASN A O 1
ATOM 601 N N . PRO A 1 86 ? -3.629 8.550 -3.035 1.00 90.81 86 PRO A N 1
ATOM 602 C CA . PRO A 1 86 ? -3.853 9.088 -4.382 1.00 90.81 86 PRO A CA 1
ATOM 603 C C . PRO A 1 86 ? -4.611 10.416 -4.381 1.00 90.81 86 PRO A C 1
ATOM 605 O O . PRO A 1 86 ? -4.584 11.140 -5.376 1.00 90.81 86 PRO A O 1
ATOM 608 N N . GLY A 1 87 ? -5.239 10.762 -3.254 1.00 89.44 87 GLY A N 1
ATOM 609 C CA . GLY A 1 87 ? -6.148 11.888 -3.160 1.00 89.44 87 GLY A CA 1
ATOM 610 C C . GLY A 1 87 ? -7.499 11.530 -3.768 1.00 89.44 87 GLY A C 1
ATOM 611 O O . GLY A 1 87 ? -7.694 10.435 -4.290 1.00 89.44 87 GLY A O 1
ATOM 612 N N . GLY A 1 88 ? -8.447 12.465 -3.671 1.00 90.25 88 GLY A N 1
ATOM 613 C CA . GLY A 1 88 ? -9.847 12.202 -3.995 1.00 90.25 88 GLY A CA 1
ATOM 614 C C . GLY A 1 88 ? -10.474 11.120 -3.094 1.00 90.25 88 GLY A C 1
ATOM 615 O O . GLY A 1 88 ? -9.798 10.247 -2.556 1.00 90.25 88 GLY A O 1
ATOM 616 N N . PRO A 1 89 ? -11.789 11.152 -2.880 1.00 88.06 89 PRO A N 1
ATOM 617 C CA . PRO A 1 89 ? -12.483 10.000 -2.328 1.00 88.06 89 PRO A CA 1
ATOM 618 C C . PRO A 1 89 ? -12.781 8.973 -3.433 1.00 88.06 89 PRO A C 1
ATOM 620 O O . PRO A 1 89 ? -13.107 9.337 -4.562 1.00 88.06 89 PRO A O 1
ATOM 623 N N . GLY A 1 90 ? -12.704 7.684 -3.094 1.00 87.44 90 GLY A N 1
ATOM 624 C CA . GLY A 1 90 ? -13.138 6.578 -3.958 1.00 87.44 90 GLY A CA 1
ATOM 625 C C . GLY A 1 90 ? -12.097 6.040 -4.945 1.00 87.44 90 GLY A C 1
ATOM 626 O O . GLY A 1 90 ? -12.378 5.056 -5.624 1.00 87.44 90 GLY A O 1
ATOM 627 N N . VAL A 1 91 ? -10.904 6.636 -5.019 1.00 89.38 91 VAL A N 1
ATOM 628 C CA . VAL A 1 91 ? -9.793 6.076 -5.802 1.00 89.38 91 VAL A CA 1
ATOM 629 C C . VAL A 1 91 ? -9.119 4.960 -5.006 1.00 89.38 91 VAL A C 1
ATOM 631 O O . VAL A 1 91 ? -8.801 5.119 -3.829 1.00 89.38 91 VAL A O 1
ATOM 634 N N . GLU A 1 92 ? -8.899 3.823 -5.661 1.00 89.69 92 GLU A N 1
ATOM 635 C CA . GLU A 1 92 ? -8.179 2.682 -5.099 1.00 89.69 92 GLU A CA 1
ATOM 636 C C . GLU A 1 92 ? -6.706 3.049 -4.846 1.00 89.69 92 GLU A C 1
ATOM 638 O O . GLU A 1 92 ? -6.013 3.544 -5.733 1.00 89.69 92 GLU A O 1
ATOM 643 N N . GLY A 1 93 ? -6.237 2.859 -3.609 1.00 92.62 93 GLY A N 1
ATOM 644 C CA . GLY A 1 93 ? -4.916 3.327 -3.176 1.00 92.62 93 GLY A CA 1
ATOM 645 C C . GLY A 1 93 ? -3.822 2.261 -3.113 1.00 92.62 93 GLY A C 1
ATOM 646 O O . GLY A 1 93 ? -2.650 2.622 -2.986 1.00 92.62 93 GLY A O 1
ATOM 647 N N . ARG A 1 94 ? -4.143 0.961 -3.195 1.00 95.25 94 ARG A N 1
ATOM 648 C CA . ARG A 1 94 ? -3.164 -0.107 -2.912 1.00 95.25 94 ARG A CA 1
ATOM 649 C C . ARG A 1 94 ? -2.085 -0.157 -3.992 1.00 95.25 94 ARG A C 1
ATOM 651 O O . ARG A 1 94 ? -0.924 -0.431 -3.697 1.00 95.25 94 ARG A O 1
ATOM 658 N N . SER A 1 95 ? -2.407 0.173 -5.236 1.00 94.00 95 SER A N 1
ATOM 659 C CA . SER A 1 95 ? -1.407 0.244 -6.311 1.00 94.00 95 SER A CA 1
ATOM 660 C C . SER A 1 95 ? -0.412 1.413 -6.173 1.00 94.00 95 SER A C 1
ATOM 662 O O . SER A 1 95 ? 0.672 1.388 -6.767 1.00 94.00 95 SER A O 1
ATOM 664 N N . MET A 1 96 ? -0.716 2.423 -5.349 1.00 93.81 96 MET A N 1
ATOM 665 C CA . MET A 1 96 ? 0.042 3.675 -5.325 1.00 93.81 96 MET A CA 1
ATOM 666 C C . MET A 1 96 ? 1.453 3.538 -4.741 1.00 93.81 96 MET A C 1
ATOM 668 O O . MET A 1 96 ? 2.360 4.237 -5.195 1.00 93.81 96 MET A O 1
ATOM 672 N N . ALA A 1 97 ? 1.681 2.641 -3.776 1.00 94.62 97 ALA A N 1
ATOM 673 C CA . ALA A 1 97 ? 3.017 2.424 -3.210 1.00 94.62 97 ALA A CA 1
ATOM 674 C C . ALA A 1 97 ? 4.018 1.965 -4.290 1.00 94.62 97 ALA A C 1
ATOM 676 O O . ALA A 1 97 ? 5.102 2.535 -4.430 1.00 94.62 97 ALA A O 1
ATOM 677 N N . ALA A 1 98 ? 3.616 0.990 -5.109 1.00 94.75 98 ALA A N 1
ATOM 678 C CA . ALA A 1 98 ? 4.408 0.491 -6.231 1.00 94.75 98 ALA A CA 1
ATOM 679 C C . ALA A 1 98 ? 4.540 1.541 -7.350 1.00 94.75 98 ALA A C 1
ATOM 681 O O . ALA A 1 98 ? 5.648 1.826 -7.816 1.00 94.75 98 ALA A O 1
ATOM 682 N N . GLY A 1 99 ? 3.428 2.183 -7.727 1.00 92.75 99 GLY A N 1
ATOM 683 C CA . GLY A 1 99 ? 3.409 3.218 -8.764 1.00 92.75 99 GLY A CA 1
ATOM 684 C C . GLY A 1 99 ? 4.273 4.439 -8.426 1.00 92.75 99 GLY A C 1
ATOM 685 O O . GLY A 1 99 ? 4.993 4.950 -9.284 1.00 92.75 99 GLY A O 1
ATOM 686 N N . SER A 1 100 ? 4.284 4.869 -7.162 1.00 93.06 100 SER A N 1
ATOM 687 C CA . SER A 1 100 ? 5.100 6.002 -6.702 1.00 93.06 100 SER A CA 1
ATOM 688 C C . SER A 1 100 ? 6.594 5.700 -6.808 1.00 93.06 100 SER A C 1
ATOM 690 O O . SER A 1 100 ? 7.371 6.548 -7.251 1.00 93.06 100 SER A O 1
ATOM 692 N N . ILE A 1 101 ? 7.010 4.477 -6.459 1.00 92.50 101 ILE A N 1
ATOM 693 C CA . ILE A 1 101 ? 8.406 4.053 -6.616 1.00 92.50 101 ILE A CA 1
ATOM 694 C C . ILE A 1 101 ? 8.786 4.028 -8.094 1.00 92.50 101 ILE A C 1
ATOM 696 O O . ILE A 1 101 ? 9.859 4.529 -8.438 1.00 92.50 101 ILE A O 1
ATOM 700 N N . CYS A 1 102 ? 7.913 3.519 -8.967 1.00 88.06 102 CYS A N 1
ATOM 701 C CA . CYS A 1 102 ? 8.129 3.545 -10.413 1.00 88.06 102 CYS A CA 1
ATOM 702 C C . CYS A 1 102 ? 8.339 4.984 -10.926 1.00 88.06 102 CYS A C 1
ATOM 704 O O . CYS A 1 102 ? 9.373 5.285 -11.529 1.00 88.06 102 CYS A O 1
ATOM 706 N N . ALA A 1 103 ? 7.433 5.908 -10.593 1.00 87.75 103 ALA A N 1
ATOM 707 C CA . ALA A 1 103 ? 7.489 7.301 -11.039 1.00 87.75 103 ALA A CA 1
ATOM 708 C C . ALA A 1 103 ? 8.747 8.048 -10.549 1.00 87.75 103 ALA A C 1
ATOM 710 O O . ALA A 1 103 ? 9.436 8.718 -11.329 1.00 87.75 103 ALA A O 1
ATOM 711 N N . VAL A 1 104 ? 9.096 7.910 -9.266 1.00 89.19 104 VAL A N 1
ATOM 712 C CA . VAL A 1 104 ? 10.294 8.555 -8.698 1.00 89.19 104 VAL A CA 1
ATOM 713 C C . VAL A 1 104 ? 11.570 7.953 -9.291 1.00 89.19 104 VAL A C 1
ATOM 715 O O . VAL A 1 104 ? 12.528 8.677 -9.574 1.00 89.19 104 VAL A O 1
ATOM 718 N N . SER A 1 105 ? 11.599 6.638 -9.512 1.00 87.75 105 SER A N 1
ATOM 719 C CA . SER A 1 105 ? 12.753 5.953 -10.104 1.00 87.75 105 SER A CA 1
ATOM 720 C C . SER A 1 105 ? 12.959 6.351 -11.562 1.00 87.75 105 SER A C 1
ATOM 722 O O . SER A 1 105 ? 14.093 6.622 -11.958 1.00 87.75 105 SER A O 1
ATOM 724 N N . ALA A 1 106 ? 11.879 6.461 -12.338 1.00 87.56 106 ALA A N 1
ATOM 725 C CA . ALA A 1 106 ? 11.917 6.966 -13.707 1.00 87.56 106 ALA A CA 1
ATOM 726 C C . ALA A 1 106 ? 12.447 8.405 -13.754 1.00 87.56 106 ALA A C 1
ATOM 728 O O . ALA A 1 106 ? 13.359 8.702 -14.527 1.00 87.56 106 ALA A O 1
ATOM 729 N N . THR A 1 107 ? 11.957 9.269 -12.860 1.00 88.62 107 THR A N 1
ATOM 730 C CA . THR A 1 107 ? 12.425 10.658 -12.747 1.00 88.62 107 THR A CA 1
ATOM 731 C C . THR A 1 107 ? 13.917 10.715 -12.423 1.00 88.62 107 THR A C 1
ATOM 733 O O . THR A 1 107 ? 14.668 11.376 -13.135 1.00 88.62 107 THR A O 1
ATOM 736 N N . ARG A 1 108 ? 14.386 9.963 -11.415 1.00 89.00 108 ARG A N 1
ATOM 737 C CA . ARG A 1 108 ? 15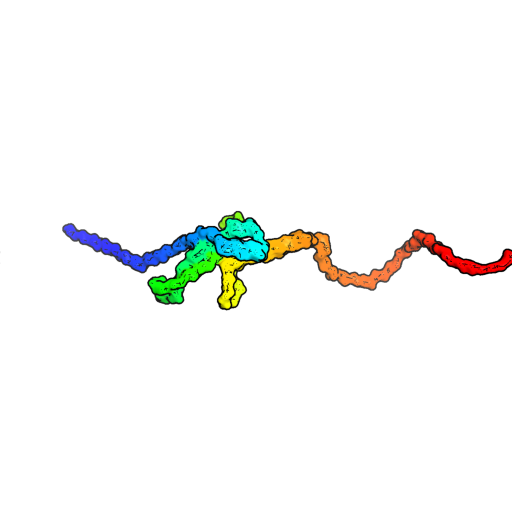.819 9.887 -11.075 1.00 89.00 108 ARG A CA 1
ATOM 738 C C . ARG A 1 108 ? 16.670 9.380 -12.235 1.00 89.00 108 ARG A C 1
ATOM 740 O O . ARG A 1 108 ? 17.738 9.929 -12.493 1.00 89.00 108 ARG A O 1
ATOM 747 N N . ARG A 1 109 ? 16.206 8.354 -12.953 1.00 88.31 109 ARG A N 1
ATOM 748 C CA . ARG A 1 109 ? 16.919 7.795 -14.109 1.00 88.31 109 ARG A CA 1
ATOM 749 C C . ARG A 1 109 ? 17.036 8.828 -15.233 1.00 88.31 109 ARG A C 1
ATOM 751 O O . ARG A 1 109 ? 18.124 9.000 -15.775 1.00 88.31 109 ARG A O 1
ATOM 758 N N . ALA A 1 110 ? 15.957 9.555 -15.523 1.00 88.69 110 ALA A N 1
AT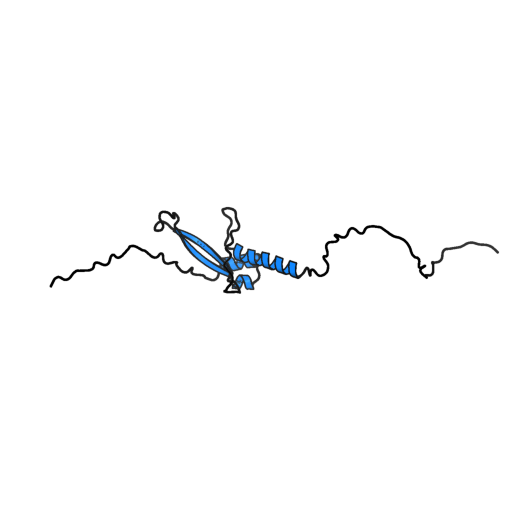OM 759 C CA . ALA A 1 110 ? 15.961 10.646 -16.493 1.00 88.69 110 ALA A CA 1
ATOM 760 C C . ALA A 1 110 ? 16.902 11.785 -16.069 1.00 88.69 110 ALA A C 1
ATOM 762 O O . ALA A 1 110 ? 17.710 12.239 -16.876 1.00 88.69 110 ALA A O 1
ATOM 763 N N . SER A 1 111 ? 16.865 12.204 -14.800 1.00 87.88 111 SER A N 1
ATOM 764 C CA . SER A 1 111 ? 17.778 13.223 -14.268 1.00 87.88 111 SER A CA 1
ATOM 765 C C . SER A 1 111 ? 19.246 12.809 -14.382 1.00 87.88 111 SER A C 1
ATOM 767 O O . SER A 1 111 ? 20.067 13.623 -14.786 1.00 87.88 111 SER A O 1
ATOM 769 N N . ASN A 1 112 ? 19.577 11.549 -14.088 1.00 88.06 112 ASN A N 1
ATOM 770 C CA . ASN A 1 112 ? 20.949 11.044 -14.190 1.00 88.06 112 ASN A CA 1
ATOM 771 C C . ASN A 1 112 ? 21.428 10.913 -15.646 1.00 88.06 112 ASN A C 1
ATOM 773 O O . ASN A 1 112 ? 22.608 11.115 -15.920 1.00 88.06 112 ASN A O 1
ATOM 777 N N . ALA A 1 113 ? 20.531 10.574 -16.579 1.00 85.50 113 ALA A N 1
ATOM 778 C CA . ALA A 1 113 ? 20.849 10.486 -18.007 1.00 85.50 113 ALA A CA 1
ATOM 779 C C . ALA A 1 113 ? 21.126 11.867 -18.627 1.00 85.50 113 ALA A C 1
ATOM 781 O O . ALA A 1 113 ? 21.945 11.999 -19.538 1.00 85.50 113 ALA A O 1
ATOM 782 N N . LEU A 1 114 ? 20.476 12.909 -18.108 1.00 82.56 114 LEU A N 1
ATOM 783 C CA . LEU A 1 114 ? 20.745 14.303 -18.440 1.00 82.56 114 LEU A CA 1
ATOM 784 C C . LEU A 1 114 ? 21.991 14.785 -17.671 1.00 82.56 114 LEU A C 1
ATOM 786 O O . LEU A 1 114 ? 21.887 15.563 -16.729 1.00 82.56 114 LEU A O 1
ATOM 790 N N . ASN A 1 115 ? 23.181 14.312 -18.048 1.00 69.06 115 ASN A N 1
ATOM 791 C CA . ASN A 1 115 ? 24.451 14.763 -17.464 1.00 69.06 115 ASN A CA 1
ATOM 792 C C . ASN A 1 115 ? 24.549 16.316 -17.458 1.00 69.06 115 ASN A C 1
ATOM 794 O O . ASN A 1 115 ? 24.482 16.923 -18.530 1.00 69.06 115 ASN A O 1
ATOM 798 N N . PRO A 1 116 ? 24.721 16.991 -16.303 1.00 56.94 116 PRO A N 1
ATOM 799 C CA . PRO A 1 116 ? 24.701 18.454 -16.219 1.00 56.94 116 PRO A CA 1
ATOM 800 C C . PRO A 1 116 ? 25.977 19.167 -16.706 1.00 56.94 116 PRO A C 1
ATOM 802 O O . PRO A 1 116 ? 26.074 20.382 -16.534 1.00 56.94 116 PRO A O 1
ATOM 805 N N . THR A 1 117 ? 26.949 18.502 -17.342 1.00 58.84 117 THR A N 1
ATOM 806 C CA . THR A 1 117 ? 28.231 19.131 -17.739 1.00 58.84 117 THR A CA 1
ATOM 807 C C . THR A 1 117 ? 28.151 20.257 -18.788 1.00 58.84 117 THR A C 1
ATOM 809 O O . THR A 1 117 ? 29.190 20.733 -19.230 1.00 58.84 117 THR A O 1
ATOM 812 N N . SER A 1 118 ? 26.977 20.763 -19.185 1.00 48.66 118 SER A N 1
ATOM 813 C CA . SER A 1 118 ? 26.895 21.889 -20.140 1.00 48.66 118 SER A CA 1
ATOM 814 C C . SER A 1 118 ? 25.624 22.746 -20.066 1.00 48.66 118 SER A C 1
ATOM 816 O O . SER A 1 118 ? 25.157 23.254 -21.084 1.00 48.66 118 SER A O 1
ATOM 818 N N . ARG A 1 119 ? 25.048 22.966 -18.877 1.00 57.19 119 ARG A N 1
ATOM 819 C CA . ARG A 1 119 ? 23.958 23.950 -18.728 1.00 57.19 119 ARG A CA 1
ATOM 820 C C . ARG A 1 119 ? 24.342 25.074 -17.767 1.00 57.19 119 ARG A C 1
ATOM 822 O O . ARG A 1 119 ? 23.704 25.277 -16.741 1.00 57.19 119 ARG A O 1
ATOM 829 N N . THR A 1 120 ? 25.377 25.836 -18.120 1.00 55.81 120 THR A N 1
ATOM 830 C CA . THR A 1 120 ? 25.440 27.238 -17.694 1.00 55.81 120 THR A CA 1
ATOM 831 C C . THR A 1 120 ? 24.219 27.944 -18.293 1.00 55.81 120 THR A C 1
ATOM 833 O O . THR A 1 120 ? 24.037 27.897 -19.513 1.00 55.81 120 THR A O 1
ATOM 836 N N . PRO A 1 121 ? 23.332 28.569 -17.497 1.00 48.12 121 PRO A N 1
ATOM 837 C CA . PRO A 1 121 ? 22.366 29.488 -18.073 1.00 48.12 121 PRO A CA 1
ATOM 838 C C . PRO A 1 121 ? 23.171 30.580 -18.777 1.00 48.12 121 PRO A C 1
ATOM 840 O O . PRO A 1 121 ? 24.110 31.132 -18.203 1.00 48.12 121 PRO A O 1
ATOM 843 N N . ALA A 1 122 ? 22.842 30.877 -20.032 1.00 53.16 122 ALA A N 1
ATOM 844 C CA . ALA A 1 122 ? 23.383 32.031 -20.733 1.00 53.16 122 ALA A CA 1
ATOM 845 C C . ALA A 1 122 ? 22.817 33.319 -20.102 1.00 53.16 122 ALA A C 1
ATOM 847 O O . ALA A 1 122 ? 22.024 34.034 -20.700 1.00 53.16 122 ALA A O 1
ATOM 848 N N . THR A 1 123 ? 23.200 33.613 -18.862 1.00 47.25 123 THR A N 1
ATOM 849 C CA . THR A 1 123 ? 23.052 34.922 -18.225 1.00 47.25 123 THR A CA 1
ATOM 850 C C . THR A 1 123 ? 24.396 35.631 -18.253 1.00 47.25 123 THR A C 1
ATOM 852 O O . THR A 1 123 ? 24.898 36.083 -17.234 1.00 47.25 123 THR A O 1
ATOM 855 N N . THR A 1 124 ? 24.965 35.751 -19.448 1.00 44.88 124 THR A N 1
ATOM 856 C CA . THR A 1 124 ? 25.825 36.882 -19.779 1.00 44.88 124 THR A CA 1
ATOM 857 C C . THR A 1 124 ? 25.299 37.416 -21.092 1.00 44.88 124 THR A C 1
ATOM 859 O O . THR A 1 124 ? 25.503 36.834 -22.154 1.00 44.88 124 THR A O 1
ATOM 862 N N . ARG A 1 125 ? 24.557 38.518 -21.000 1.00 42.47 125 ARG A N 1
ATOM 863 C CA . ARG A 1 125 ? 24.284 39.398 -22.130 1.00 42.47 125 ARG A CA 1
ATOM 864 C C . ARG A 1 125 ? 25.649 39.761 -22.715 1.00 42.47 125 ARG A C 1
ATOM 866 O O . ARG A 1 125 ? 26.397 40.498 -22.080 1.00 42.47 125 ARG A O 1
ATOM 873 N N . ALA A 1 126 ? 26.007 39.194 -23.862 1.00 43.53 126 ALA A N 1
ATOM 874 C CA . ALA A 1 126 ? 27.155 39.673 -24.611 1.00 43.53 126 ALA A CA 1
ATOM 875 C C . ALA A 1 126 ? 26.841 41.121 -25.017 1.00 43.53 126 ALA A C 1
ATOM 877 O O . ALA A 1 126 ? 25.980 41.359 -25.864 1.00 43.53 126 ALA A O 1
ATOM 878 N N . SER A 1 127 ? 27.465 42.086 -24.340 1.00 42.91 127 SER A N 1
ATOM 879 C CA . SER A 1 127 ? 27.551 43.458 -24.838 1.00 42.91 127 SER A CA 1
ATOM 880 C C . SER A 1 127 ? 28.289 43.434 -26.176 1.00 42.91 127 SER A C 1
ATOM 882 O O . SER A 1 127 ? 29.351 42.810 -26.251 1.00 42.91 127 SER A O 1
ATOM 884 N N . PRO A 1 128 ? 27.780 44.095 -27.228 1.00 52.31 128 PRO A N 1
ATOM 885 C CA . PRO A 1 128 ? 28.526 44.257 -28.456 1.00 52.31 128 PRO A CA 1
ATOM 886 C C . PRO A 1 128 ? 29.404 45.500 -28.321 1.00 52.31 128 PRO A C 1
ATOM 888 O O . PRO A 1 128 ? 28.954 46.593 -28.628 1.00 52.31 128 PRO A O 1
ATOM 891 N N . ASP A 1 129 ? 30.653 45.331 -27.901 1.00 37.09 129 ASP A N 1
ATOM 892 C CA . ASP A 1 129 ? 31.693 46.317 -28.194 1.00 37.09 129 ASP A CA 1
ATOM 893 C C . ASP A 1 129 ? 32.817 45.602 -28.937 1.00 37.09 129 ASP A C 1
ATOM 895 O O . ASP A 1 129 ? 33.670 44.928 -28.366 1.00 37.09 129 ASP A O 1
ATOM 899 N N . THR A 1 130 ? 32.766 45.713 -30.262 1.00 44.50 130 THR A N 1
ATOM 900 C CA . THR A 1 130 ? 33.924 45.460 -31.119 1.00 44.50 130 THR A CA 1
ATOM 901 C C . THR A 1 130 ? 34.753 46.742 -31.159 1.00 44.50 130 THR A C 1
ATOM 903 O O . THR A 1 130 ? 34.195 47.814 -31.392 1.00 44.50 130 THR A O 1
ATOM 906 N N . PRO A 1 131 ? 36.086 46.640 -31.045 1.00 41.00 131 PRO A N 1
ATOM 907 C CA . PRO A 1 131 ? 36.869 47.186 -32.141 1.00 41.00 131 PRO A CA 1
ATOM 908 C C . PRO A 1 131 ? 37.929 46.205 -32.654 1.00 41.00 131 PRO A C 1
ATOM 910 O O . PRO A 1 131 ? 38.738 45.639 -31.926 1.00 41.00 131 PRO A 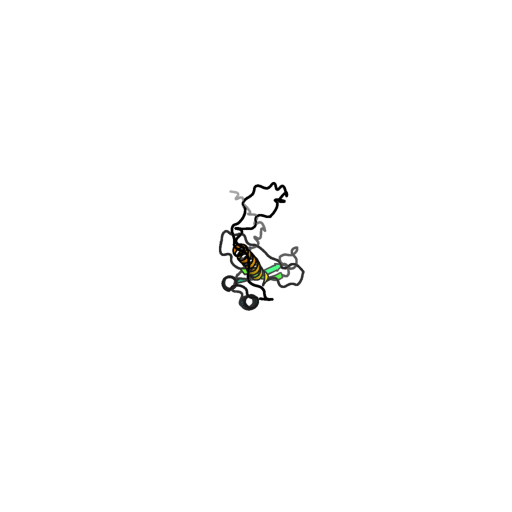O 1
ATOM 913 N N . THR A 1 132 ? 37.870 46.060 -33.972 1.00 43.94 132 THR A N 1
ATOM 914 C CA . THR A 1 132 ? 38.850 45.607 -34.955 1.00 43.94 132 THR A CA 1
ATOM 915 C C . THR A 1 132 ? 40.318 45.609 -34.521 1.00 43.94 132 THR A C 1
ATOM 917 O O . THR A 1 132 ? 40.866 46.648 -34.164 1.00 43.94 132 THR A O 1
ATOM 920 N N . THR A 1 133 ? 41.015 44.492 -34.756 1.00 36.41 133 THR A N 1
ATOM 921 C CA . THR A 1 133 ? 42.369 44.509 -35.339 1.00 36.41 133 THR A CA 1
ATOM 922 C C . THR A 1 133 ? 42.558 43.287 -36.241 1.00 36.41 133 THR A C 1
ATOM 924 O O . THR A 1 133 ? 42.193 42.164 -35.906 1.00 36.41 133 THR A O 1
ATOM 927 N N . SER A 1 134 ? 43.056 43.582 -37.434 1.00 44.59 134 SER A N 1
ATOM 928 C CA . SER A 1 134 ? 43.039 42.817 -38.674 1.00 44.59 134 SER A CA 1
ATOM 929 C C . SER A 1 134 ? 43.944 41.580 -38.703 1.00 44.59 134 SER A C 1
ATOM 931 O O . SER A 1 134 ? 45.114 41.665 -38.342 1.00 44.59 134 SER A O 1
ATOM 933 N N . GLN A 1 135 ? 43.465 40.496 -39.321 1.00 39.78 135 GLN A N 1
ATOM 934 C CA . GLN A 1 135 ? 44.295 39.605 -40.144 1.00 39.78 135 GLN A CA 1
ATOM 935 C C . GLN A 1 135 ? 43.519 39.233 -41.421 1.00 39.78 135 GLN A C 1
ATOM 937 O O . GLN A 1 135 ? 42.350 38.859 -41.313 1.00 39.78 135 GLN A O 1
ATOM 942 N N . PRO A 1 136 ? 44.105 39.348 -42.630 1.00 41.69 136 PRO A N 1
ATOM 943 C CA . PRO A 1 136 ? 43.457 38.861 -43.841 1.00 41.69 136 PRO A CA 1
ATOM 944 C C . PRO A 1 136 ? 43.601 37.330 -43.944 1.00 41.69 136 PRO A C 1
ATOM 946 O O . PRO A 1 136 ? 44.692 36.811 -43.691 1.00 41.69 136 PRO A O 1
ATOM 949 N N . PRO A 1 137 ? 42.546 36.591 -44.330 1.00 43.41 137 PRO A N 1
ATOM 950 C CA . PRO A 1 137 ? 42.657 35.173 -44.632 1.00 43.41 137 PRO A CA 1
ATOM 951 C C . PRO A 1 137 ? 43.218 34.949 -46.042 1.00 43.41 137 PRO A C 1
ATOM 953 O O . PRO A 1 137 ? 42.770 35.541 -47.024 1.00 43.41 137 PRO A O 1
ATOM 956 N N . THR A 1 138 ? 44.192 34.048 -46.129 1.00 44.53 138 THR A N 1
ATOM 957 C CA . THR A 1 138 ? 44.627 33.398 -47.364 1.00 44.53 138 THR A CA 1
ATOM 958 C C . THR A 1 138 ? 43.585 32.350 -47.750 1.00 44.53 138 THR A C 1
ATOM 960 O O . THR A 1 138 ? 43.519 31.336 -47.071 1.00 44.53 138 THR A O 1
ATOM 963 N N . GLU A 1 139 ? 42.812 32.542 -48.824 1.00 39.50 139 GLU A N 1
ATOM 964 C CA . GLU A 1 139 ? 42.408 31.423 -49.696 1.00 39.50 139 GLU A CA 1
ATOM 965 C C . GLU A 1 139 ? 41.782 31.881 -51.027 1.00 39.50 139 GLU A C 1
ATOM 967 O O . GLU A 1 139 ? 40.725 32.505 -51.081 1.00 39.50 139 GLU A O 1
ATOM 972 N N . THR A 1 140 ? 42.501 31.559 -52.103 1.00 46.50 140 THR A N 1
ATOM 973 C CA . THR A 1 140 ? 42.050 31.024 -53.398 1.00 46.50 140 THR A CA 1
ATOM 974 C C . THR A 1 140 ? 40.556 31.138 -53.737 1.00 46.50 140 THR A C 1
ATOM 976 O O . THR A 1 140 ? 39.726 30.365 -53.265 1.00 46.50 140 THR A O 1
ATOM 979 N N . ALA A 1 141 ? 40.233 32.023 -54.684 1.00 41.81 141 ALA A N 1
ATOM 980 C CA . ALA A 1 141 ? 38.901 32.149 -55.265 1.00 41.81 141 ALA A CA 1
ATOM 981 C C . ALA A 1 141 ? 38.776 31.443 -56.634 1.00 41.81 141 ALA A C 1
ATOM 983 O O . ALA A 1 141 ? 39.476 31.769 -57.587 1.00 41.81 141 ALA A O 1
ATOM 984 N N . SER A 1 142 ? 37.780 30.552 -56.698 1.00 40.84 142 SER A N 1
ATOM 985 C CA . SER A 1 142 ? 36.706 30.517 -57.710 1.00 40.84 142 SER A CA 1
ATOM 986 C C . SER A 1 142 ? 36.939 29.956 -59.128 1.00 40.84 142 SER A C 1
ATOM 988 O O . SER A 1 142 ? 37.423 30.622 -60.033 1.00 40.84 142 SER A O 1
ATOM 990 N N . ARG A 1 143 ? 36.433 28.721 -59.300 1.00 38.88 143 ARG A N 1
ATOM 991 C CA . ARG A 1 143 ? 35.435 28.196 -60.274 1.00 38.88 143 ARG A CA 1
ATOM 992 C C . ARG A 1 143 ? 35.238 28.909 -61.645 1.00 38.88 143 ARG A C 1
ATOM 994 O O . ARG A 1 143 ? 35.074 30.122 -61.684 1.00 38.88 143 ARG A O 1
ATOM 1001 N N . PRO A 1 144 ? 35.086 28.154 -62.762 1.00 50.84 144 PRO A N 1
ATOM 1002 C CA . PRO A 1 144 ? 35.024 28.708 -64.118 1.00 50.84 144 PRO A CA 1
ATOM 1003 C C . PRO A 1 144 ? 33.599 29.056 -64.586 1.00 50.84 144 PRO A C 1
ATOM 1005 O O . PRO A 1 144 ? 32.663 28.285 -64.364 1.00 50.84 144 PRO A O 1
ATOM 1008 N N . THR A 1 145 ? 33.457 30.147 -65.353 1.00 45.81 145 THR A N 1
ATOM 1009 C CA . THR A 1 145 ? 32.288 30.413 -66.219 1.00 45.81 145 THR A CA 1
ATOM 1010 C C . THR A 1 145 ? 32.666 31.130 -67.530 1.00 45.81 145 THR A C 1
ATOM 1012 O O . THR A 1 145 ? 32.958 32.316 -67.536 1.00 45.81 145 THR A O 1
ATOM 1015 N N . ARG A 1 146 ? 32.610 30.359 -68.629 1.00 41.81 146 ARG A N 1
ATOM 1016 C CA . ARG A 1 146 ? 31.953 30.603 -69.940 1.00 41.81 146 ARG A CA 1
ATOM 1017 C C . ARG A 1 146 ? 32.229 31.885 -70.780 1.00 41.81 146 ARG A C 1
ATOM 1019 O O . ARG A 1 146 ? 31.593 32.902 -70.571 1.00 41.81 146 ARG A O 1
ATOM 1026 N N . SER A 1 147 ? 32.969 31.658 -71.881 1.00 45.66 147 SER A N 1
ATOM 1027 C CA . SER A 1 147 ? 32.654 31.881 -73.325 1.00 45.66 147 SER A CA 1
ATOM 1028 C C . SER A 1 147 ? 32.553 33.284 -73.973 1.00 45.66 147 SER A C 1
ATOM 1030 O O . SER A 1 147 ? 31.939 34.194 -73.434 1.00 45.66 147 SER A O 1
ATOM 1032 N N . SER A 1 148 ? 33.038 33.299 -75.235 1.00 44.59 148 SER A N 1
ATOM 1033 C CA . SER A 1 148 ? 33.009 34.299 -76.331 1.00 44.59 148 SER A CA 1
ATOM 1034 C C . SER A 1 148 ? 34.129 35.352 -76.341 1.00 44.59 148 SER A C 1
ATOM 1036 O O . SER A 1 148 ? 34.394 35.950 -75.314 1.00 44.59 148 SER A O 1
ATOM 1038 N N . SER A 1 149 ? 34.816 35.712 -77.437 1.00 46.22 149 SER A N 1
ATOM 1039 C CA . SER A 1 149 ? 34.938 35.271 -78.842 1.00 46.22 149 SER A CA 1
ATOM 1040 C C . SER A 1 149 ? 36.081 36.107 -79.492 1.00 46.22 149 SER A C 1
ATOM 1042 O O . SER A 1 149 ? 36.400 37.177 -78.985 1.00 46.22 149 SER A O 1
ATOM 1044 N N . VAL A 1 150 ? 36.526 35.698 -80.691 1.00 41.47 150 VAL A N 1
ATOM 1045 C CA . VAL A 1 150 ? 37.115 36.490 -81.809 1.00 41.47 150 VAL A CA 1
ATOM 1046 C C . VAL A 1 150 ? 38.653 36.682 -81.907 1.00 41.47 150 VAL A C 1
ATOM 1048 O O . VAL A 1 150 ? 39.277 37.268 -81.028 1.00 41.47 150 VAL A O 1
ATOM 1051 N N . HIS A 1 151 ? 39.137 36.311 -83.110 1.00 38.31 151 HIS A N 1
ATOM 1052 C CA . HIS A 1 151 ? 40.447 36.409 -83.791 1.00 38.31 151 HIS A CA 1
ATOM 1053 C C . HIS A 1 151 ? 41.478 35.315 -83.506 1.00 38.31 151 HIS A C 1
ATOM 1055 O O . HIS A 1 151 ? 42.138 35.347 -82.448 1.00 38.31 151 HIS A O 1
#

Radius of gyration: 36.67 Å; chains: 1; bounding box: 63×59×150 Å

Sequence (151 aa):
MAVLGAGALTGCGGAVAADTVAWQPCADLAAYVTDLGVDEGVVDRLQCASVDVPLDYDDPEGRTIELALSRVVGTDPAAPTLFVNPGGPGVEGRSMAAGSICAVSATRRASNALNPTSRTPATTRASPDTPTTSQPPTETASRPTRSSSVH

Secondary structure (DSSP, 8-state):
------------------PPP--EE-HHHHHHHHHTT--HHHHTTEEEEEEEEESSTTSTTS-EEEEEEEEE--S-TTSPPPP----SSS---TTHHHHHHHHHHHHHHHHHHS--TT---------------------------------

pLDDT: mean 76.36, std 22.29, range [36.41, 97.56]

Foldseek 3Di:
DDDDDDDDPPDPPPDPPPPDWDKDQDPPLLVVVVVVVQDVLQNVQKIKTKDWADPDPVCRVDDTDIDIEIARDDPDPPDDDDDDDPDDPPDDCRNVRRVVCVVVVVVVVVVVVPPPPDDDPPPPPPDDDDDDDDDDDDDDDDDDDDDDDDD